Protein AF-A0A4Y5ZPJ1-F1 (afdb_monomer)

Secondary structure (DSSP, 8-state):
--B-TT-HHHHHHHHHHH-TT--TTT--HHHHHHHHHH-TTB-S-TTTTS-------------

Nearest PDB structures (foldseek):
  2bzt-assembly1_A  TM=9.034E-01  e=1.154E-06  Escherichia coli K-12
  1uj8-assembly1_A  TM=9.235E-01  e=4.679E-06  Escherichia coli

Mean predicted aligned error: 9.61 Å

Solvent-accessible surface area (backbone atoms only — not comparable to full-atom values): 4188 Å² total; per-residue (Å²): 136,53,49,40,88,87,41,56,64,62,52,49,51,54,48,38,72,77,35,75,84,64,54,81,87,76,58,47,71,70,61,52,49,51,53,51,66,66,36,89,60,48,6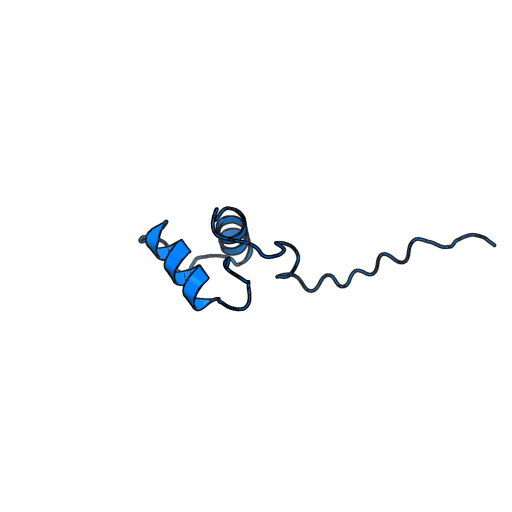6,56,63,79,65,69,84,45,95,67,84,68,74,75,75,73,79,76,83,81,128

Organism: NCBI:txid158836

Sequence (63 aa):
MGLKWTDSREIGEALYDANPDLDPKTVRFTDMHQWICDLEDFDDDPNASNEKNSGGDSVSLVR

Structure (mmCIF, N/CA/C/O backbone):
data_AF-A0A4Y5ZPJ1-F1
#
_entry.id   AF-A0A4Y5ZPJ1-F1
#
loop_
_atom_site.group_PDB
_atom_site.id
_atom_site.type_symbol
_atom_site.label_atom_id
_atom_site.label_alt_id
_atom_site.label_comp_id
_atom_site.label_asym_id
_atom_site.label_entity_id
_atom_site.label_seq_id
_atom_site.pdbx_PDB_ins_code
_atom_site.Cartn_x
_atom_site.Cartn_y
_atom_site.Cartn_z
_atom_site.occupancy
_atom_site.B_iso_or_equiv
_atom_site.auth_seq_id
_atom_site.auth_comp_id
_atom_site.auth_asym_id
_atom_site.auth_atom_id
_atom_site.pdbx_PDB_model_num
ATOM 1 N N . MET A 1 1 ? 1.599 -6.988 -16.733 1.00 56.94 1 MET A N 1
ATOM 2 C CA . MET A 1 1 ? 1.913 -5.547 -16.732 1.00 56.94 1 MET A CA 1
ATOM 3 C C . MET A 1 1 ? 1.704 -5.169 -15.287 1.00 56.94 1 MET A C 1
ATOM 5 O O . MET A 1 1 ? 0.571 -4.906 -14.933 1.00 56.94 1 MET A O 1
ATOM 9 N N . GLY A 1 2 ? 2.710 -5.440 -14.454 1.00 75.25 2 GLY A N 1
ATOM 10 C CA . GLY A 1 2 ? 2.541 -5.412 -13.002 1.00 75.25 2 GLY A CA 1
ATOM 11 C C . GLY A 1 2 ? 2.763 -4.023 -12.426 1.00 75.25 2 GLY A C 1
ATOM 12 O O . GLY A 1 2 ? 3.303 -3.138 -13.102 1.00 75.25 2 GLY A O 1
ATOM 13 N N . LEU A 1 3 ? 2.314 -3.852 -11.187 1.00 85.56 3 LEU A N 1
ATOM 14 C CA . LEU A 1 3 ? 2.350 -2.583 -10.473 1.00 85.56 3 LEU A CA 1
ATOM 15 C C . LEU A 1 3 ? 3.793 -2.130 -10.254 1.00 85.56 3 LEU A C 1
ATOM 17 O O . LEU A 1 3 ? 4.642 -2.907 -9.815 1.00 85.56 3 LEU A O 1
ATOM 21 N N . LYS A 1 4 ? 4.049 -0.850 -10.529 1.00 85.50 4 LYS A N 1
ATOM 22 C CA . LYS A 1 4 ? 5.343 -0.198 -10.315 1.00 85.50 4 LYS A CA 1
ATOM 23 C C . LYS A 1 4 ? 5.250 0.861 -9.239 1.00 85.50 4 LYS A C 1
ATOM 25 O O . LYS A 1 4 ? 4.211 1.488 -9.073 1.00 85.50 4 LYS A O 1
ATOM 30 N N . TRP A 1 5 ? 6.371 1.161 -8.580 1.00 84.00 5 TRP A N 1
ATOM 31 C CA . TRP A 1 5 ? 6.449 2.256 -7.600 1.00 84.00 5 TRP A CA 1
ATOM 32 C C . TRP A 1 5 ? 5.998 3.616 -8.152 1.00 84.00 5 TRP A C 1
ATOM 34 O O . TRP A 1 5 ? 5.532 4.467 -7.394 1.00 84.00 5 TRP A O 1
ATOM 44 N N . THR A 1 6 ? 6.120 3.818 -9.468 1.00 85.25 6 THR A N 1
ATOM 45 C CA . THR A 1 6 ? 5.631 5.007 -10.179 1.00 85.25 6 THR A CA 1
ATOM 46 C C . THR A 1 6 ? 4.112 5.136 -10.165 1.00 85.25 6 THR A C 1
ATOM 48 O O . THR A 1 6 ? 3.592 6.250 -10.179 1.00 85.25 6 THR A O 1
ATOM 51 N N . ASP A 1 7 ? 3.402 4.017 -10.082 1.00 87.12 7 ASP A N 1
ATOM 52 C CA . ASP A 1 7 ? 1.950 3.927 -10.169 1.00 87.12 7 ASP A CA 1
ATOM 53 C C . ASP A 1 7 ? 1.336 3.920 -8.770 1.00 87.12 7 ASP A C 1
ATOM 55 O O . ASP A 1 7 ? 0.567 3.046 -8.376 1.00 87.12 7 ASP A O 1
ATOM 59 N N . SER A 1 8 ? 1.664 4.960 -7.997 1.00 82.38 8 SER A N 1
ATOM 60 C CA . SER A 1 8 ? 1.208 5.121 -6.609 1.00 82.38 8 SER A CA 1
ATOM 61 C C . SER A 1 8 ? -0.319 5.115 -6.482 1.00 82.38 8 SER A C 1
ATOM 63 O O . SER A 1 8 ? -0.850 4.778 -5.428 1.00 82.38 8 SER A O 1
ATOM 65 N N . ARG A 1 9 ? -1.028 5.494 -7.554 1.00 87.50 9 ARG A N 1
ATOM 66 C CA . ARG A 1 9 ? -2.490 5.445 -7.610 1.00 87.50 9 ARG A CA 1
ATOM 67 C C . ARG A 1 9 ? -2.997 4.006 -7.686 1.00 87.50 9 ARG A C 1
ATOM 69 O O . ARG A 1 9 ? -3.803 3.635 -6.846 1.00 87.50 9 ARG A O 1
ATOM 76 N N . GLU A 1 10 ? -2.479 3.208 -8.617 1.00 89.88 10 GLU A N 1
ATOM 77 C CA . GLU A 1 10 ? -2.895 1.809 -8.790 1.00 89.88 10 GLU A CA 1
ATOM 78 C C . GLU A 1 10 ? -2.514 0.963 -7.568 1.00 89.88 10 GLU A C 1
ATOM 80 O O . GLU A 1 10 ? -3.324 0.190 -7.063 1.00 89.88 10 GLU A O 1
ATOM 85 N N . ILE A 1 11 ? -1.320 1.195 -7.013 1.00 87.00 11 ILE A N 1
ATOM 86 C CA . ILE A 1 11 ? -0.886 0.587 -5.751 1.00 87.00 11 ILE A CA 1
ATOM 87 C C . ILE A 1 11 ? -1.833 0.958 -4.601 1.00 87.00 11 ILE A C 1
ATOM 89 O O . ILE A 1 11 ? -2.202 0.105 -3.795 1.00 87.00 11 ILE A O 1
ATOM 93 N N . GLY A 1 12 ? -2.225 2.232 -4.508 1.00 85.50 12 GLY A N 1
ATOM 94 C CA . GLY A 1 12 ? -3.161 2.702 -3.492 1.00 85.50 12 GLY A CA 1
ATOM 95 C C . GLY A 1 12 ? -4.539 2.055 -3.625 1.00 85.50 12 GLY A C 1
ATOM 96 O O . GLY A 1 12 ? -5.124 1.678 -2.616 1.00 85.50 12 GLY A O 1
ATOM 97 N N . GLU A 1 13 ? -5.034 1.883 -4.852 1.00 88.00 13 GLU A N 1
ATOM 98 C CA . GLU A 1 13 ? -6.295 1.190 -5.137 1.00 88.00 13 GLU A CA 1
ATOM 99 C C . GLU A 1 13 ? -6.229 -0.285 -4.709 1.00 88.00 13 GLU A C 1
ATOM 101 O O . GLU A 1 13 ? -7.114 -0.741 -3.989 1.00 88.00 13 GLU A O 1
ATOM 106 N N . ALA A 1 14 ? -5.150 -1.000 -5.048 1.00 87.56 14 ALA A N 1
ATOM 107 C CA . ALA A 1 14 ? -4.946 -2.395 -4.645 1.00 87.56 14 ALA A CA 1
ATOM 108 C C . ALA A 1 14 ? -4.848 -2.562 -3.117 1.00 87.56 14 ALA A C 1
ATOM 110 O O . ALA A 1 14 ? -5.465 -3.455 -2.536 1.00 87.56 14 ALA A O 1
ATOM 111 N N . LEU A 1 15 ? -4.115 -1.669 -2.444 1.00 86.25 15 LEU A N 1
ATOM 112 C CA . LEU A 1 15 ? -4.020 -1.663 -0.983 1.00 86.25 15 LEU A CA 1
ATOM 113 C C . LEU A 1 15 ? -5.356 -1.353 -0.310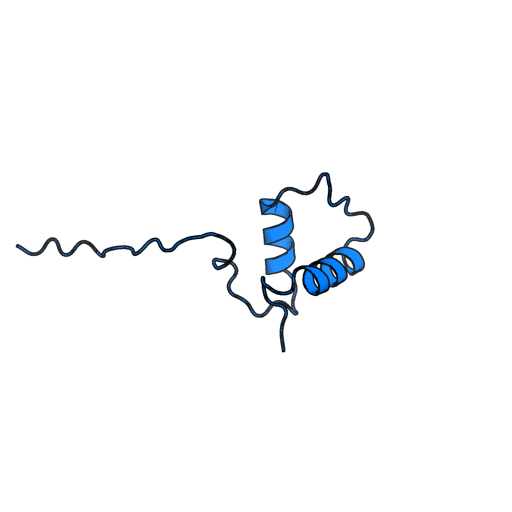 1.00 86.25 15 LEU A C 1
ATOM 115 O O . LEU A 1 15 ? -5.642 -1.935 0.734 1.00 86.25 15 LEU A O 1
ATOM 119 N N . TYR A 1 16 ? -6.151 -0.441 -0.874 1.00 86.44 16 TYR A N 1
ATOM 120 C CA . TYR A 1 16 ? -7.445 -0.045 -0.319 1.00 86.44 16 TYR A CA 1
ATOM 121 C C . TYR A 1 16 ? -8.520 -1.117 -0.534 1.00 86.44 16 TYR A C 1
ATOM 123 O O . TYR A 1 16 ? -9.373 -1.300 0.330 1.00 86.44 16 TYR A O 1
ATOM 131 N N . ASP A 1 17 ? -8.459 -1.860 -1.643 1.00 86.25 17 ASP A N 1
ATOM 132 C CA . ASP A 1 17 ? -9.317 -3.028 -1.881 1.00 86.25 17 ASP A CA 1
ATOM 133 C C . ASP A 1 17 ? -8.999 -4.161 -0.891 1.00 86.25 17 ASP A C 1
ATOM 135 O O . ASP A 1 17 ? -9.899 -4.716 -0.259 1.00 86.25 17 ASP A O 1
ATOM 139 N N . ALA A 1 18 ? -7.707 -4.426 -0.663 1.00 83.81 18 ALA A N 1
ATOM 140 C CA . ALA A 1 18 ? -7.254 -5.417 0.311 1.00 83.81 18 ALA A CA 1
ATOM 141 C C . ALA A 1 18 ? -7.486 -4.981 1.772 1.00 83.81 18 ALA A C 1
ATOM 143 O O . ALA A 1 18 ? -7.770 -5.812 2.635 1.00 83.81 18 ALA A O 1
ATOM 144 N N . ASN A 1 19 ? -7.362 -3.683 2.065 1.00 83.12 19 ASN A N 1
ATOM 145 C CA . ASN A 1 19 ? -7.463 -3.113 3.408 1.00 83.12 19 ASN A CA 1
ATOM 146 C C . ASN A 1 19 ? -8.309 -1.822 3.394 1.00 83.12 19 ASN A C 1
ATOM 148 O O . ASN A 1 19 ? -7.766 -0.720 3.492 1.00 83.12 19 ASN A O 1
ATOM 152 N N . PRO A 1 20 ? -9.649 -1.920 3.335 1.00 80.94 20 PRO A N 1
ATOM 153 C CA . PRO A 1 20 ? -10.526 -0.744 3.273 1.00 80.94 20 PRO A CA 1
ATOM 154 C C . PRO A 1 20 ? -10.563 0.070 4.577 1.00 80.94 20 PRO A C 1
ATOM 156 O O . PRO A 1 20 ? -10.946 1.238 4.570 1.00 80.94 20 PRO A O 1
ATOM 159 N N . ASP A 1 21 ? -10.157 -0.537 5.697 1.00 84.00 21 ASP A N 1
ATOM 160 C CA . ASP A 1 21 ? -10.049 0.119 7.011 1.00 84.00 21 ASP A CA 1
ATOM 161 C C . ASP A 1 21 ? -8.699 0.837 7.204 1.00 84.00 21 ASP A C 1
ATOM 163 O O . ASP A 1 21 ? -8.435 1.451 8.238 1.00 84.00 21 ASP A O 1
ATOM 167 N N . LEU A 1 22 ? -7.814 0.759 6.208 1.00 78.56 22 LEU A N 1
ATOM 168 C CA . LEU A 1 22 ? -6.492 1.352 6.270 1.00 78.56 22 LEU A CA 1
ATOM 169 C C . LEU A 1 22 ? -6.579 2.882 6.216 1.00 78.56 22 LEU A C 1
ATOM 171 O O . LEU A 1 22 ? -6.943 3.459 5.191 1.00 78.56 22 LEU A O 1
ATOM 175 N N . ASP A 1 23 ? -6.186 3.559 7.299 1.00 79.44 23 ASP A N 1
ATOM 176 C CA . ASP A 1 23 ? -6.103 5.019 7.306 1.00 79.44 23 ASP A CA 1
ATOM 177 C C . ASP A 1 23 ? -4.731 5.500 6.785 1.00 79.44 23 ASP A C 1
ATOM 179 O O . ASP A 1 23 ? -3.720 5.376 7.489 1.00 79.44 23 ASP A O 1
ATOM 183 N N . PRO A 1 24 ? -4.663 6.122 5.591 1.00 73.38 24 PRO A N 1
ATOM 184 C CA . PRO A 1 24 ? -3.401 6.512 4.959 1.00 73.38 24 PRO A CA 1
ATOM 185 C C . PRO A 1 24 ? -2.632 7.600 5.722 1.00 73.38 24 PRO A C 1
ATOM 187 O O . PRO A 1 24 ? -1.482 7.876 5.391 1.00 73.38 24 PRO A O 1
ATOM 190 N N . LYS A 1 25 ? -3.232 8.243 6.735 1.00 75.94 25 LYS A N 1
ATOM 191 C CA . LYS A 1 25 ? -2.558 9.253 7.566 1.00 75.94 25 LYS A CA 1
ATOM 192 C C . LYS A 1 25 ? -1.834 8.631 8.756 1.00 75.94 25 LYS A C 1
ATOM 194 O O . LYS A 1 25 ? -0.943 9.266 9.316 1.00 75.94 25 LYS A O 1
ATOM 199 N N . THR A 1 26 ? -2.220 7.421 9.155 1.00 80.81 26 THR A N 1
ATOM 200 C CA . THR A 1 26 ? -1.598 6.685 10.267 1.00 80.81 26 THR A CA 1
ATOM 201 C C . THR A 1 26 ? -0.576 5.650 9.808 1.00 80.81 26 THR A C 1
ATOM 203 O O . THR A 1 26 ? 0.290 5.252 10.591 1.00 80.81 26 THR A O 1
ATOM 206 N N . VAL A 1 27 ? -0.639 5.251 8.538 1.00 82.62 27 VAL A N 1
ATOM 207 C CA . VAL A 1 27 ? 0.269 4.276 7.937 1.00 82.62 27 VAL A CA 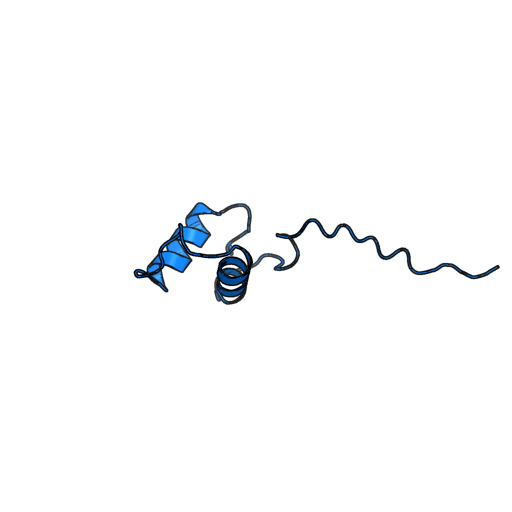1
ATOM 208 C C . VAL A 1 27 ? 1.683 4.837 7.832 1.00 82.62 27 VAL A C 1
ATOM 210 O O . VAL A 1 27 ? 1.917 5.934 7.322 1.00 82.62 27 VAL A O 1
ATOM 213 N N . ARG A 1 28 ? 2.658 4.054 8.298 1.00 84.50 28 ARG A N 1
ATOM 214 C CA . ARG A 1 28 ? 4.077 4.364 8.115 1.00 84.50 28 ARG A CA 1
ATOM 215 C C . ARG A 1 28 ? 4.546 3.854 6.764 1.00 84.50 28 ARG A C 1
ATOM 217 O O . ARG A 1 28 ? 4.084 2.826 6.282 1.00 84.50 28 ARG A O 1
ATOM 224 N N . PHE A 1 29 ? 5.542 4.532 6.204 1.00 75.50 29 PHE A N 1
ATOM 225 C CA . PHE A 1 29 ? 6.132 4.143 4.925 1.00 75.50 29 PHE A CA 1
ATOM 226 C C . PHE A 1 29 ? 6.669 2.704 4.937 1.00 75.50 29 PHE A C 1
ATOM 228 O O . PHE A 1 29 ? 6.521 2.001 3.951 1.00 75.50 29 PHE A O 1
ATOM 235 N N . THR A 1 30 ? 7.231 2.238 6.057 1.00 84.19 30 THR A N 1
ATOM 236 C CA . THR A 1 30 ? 7.702 0.853 6.224 1.00 84.19 30 THR A CA 1
ATOM 237 C C . THR A 1 30 ? 6.577 -0.178 6.178 1.00 84.19 30 THR A C 1
ATOM 239 O O . THR A 1 30 ? 6.750 -1.220 5.555 1.00 84.19 30 THR A O 1
ATOM 242 N N . ASP A 1 31 ? 5.441 0.105 6.820 1.00 85.94 31 ASP A N 1
ATOM 243 C CA . ASP A 1 31 ? 4.276 -0.787 6.811 1.00 85.94 31 ASP A CA 1
ATOM 244 C C . ASP A 1 31 ? 3.635 -0.813 5.415 1.00 85.94 31 ASP A C 1
ATOM 246 O O . ASP A 1 31 ? 3.416 -1.883 4.855 1.00 85.94 31 ASP A O 1
ATOM 250 N N . MET A 1 32 ? 3.458 0.362 4.793 1.00 84.25 32 MET A N 1
ATOM 251 C CA . MET A 1 32 ? 2.974 0.469 3.413 1.00 84.25 32 MET A CA 1
ATOM 252 C C . MET A 1 32 ? 3.883 -0.282 2.438 1.00 84.25 32 MET A C 1
ATOM 254 O O . MET A 1 32 ? 3.406 -1.026 1.594 1.00 84.25 32 MET A O 1
ATOM 258 N N . HIS A 1 33 ? 5.199 -0.110 2.568 1.00 85.50 33 HIS A N 1
ATOM 259 C CA . HIS A 1 33 ? 6.195 -0.757 1.717 1.00 85.50 33 HIS A CA 1
ATOM 260 C C . HIS A 1 33 ? 6.129 -2.283 1.801 1.00 85.50 33 HIS A C 1
ATOM 262 O O . HIS A 1 33 ? 6.165 -2.950 0.769 1.00 85.50 33 HIS A O 1
ATOM 268 N N . GLN A 1 34 ? 5.966 -2.829 3.009 1.00 86.62 34 GLN A N 1
ATOM 269 C CA . GLN A 1 34 ? 5.769 -4.262 3.211 1.00 86.62 34 GLN A CA 1
ATOM 270 C C . GLN A 1 34 ? 4.508 -4.761 2.509 1.00 86.62 34 GLN A C 1
ATOM 272 O O . GLN A 1 34 ? 4.590 -5.750 1.792 1.00 86.62 34 GLN A O 1
ATOM 277 N N . TRP A 1 35 ? 3.378 -4.063 2.649 1.00 87.19 35 TRP A N 1
ATOM 278 C CA . TRP A 1 35 ? 2.135 -4.473 1.992 1.00 87.19 35 TRP A CA 1
ATOM 279 C C . TRP A 1 35 ? 2.227 -4.417 0.470 1.00 87.19 35 TRP A C 1
ATOM 281 O O . TRP A 1 35 ? 1.717 -5.305 -0.194 1.00 87.19 35 TRP A O 1
ATOM 291 N N . ILE A 1 36 ? 2.921 -3.422 -0.086 1.00 85.56 36 ILE A N 1
ATOM 292 C CA . ILE A 1 36 ? 3.140 -3.311 -1.536 1.00 85.56 36 ILE A CA 1
ATOM 293 C C . ILE A 1 36 ? 4.008 -4.462 -2.041 1.00 85.56 36 ILE A C 1
ATOM 295 O O . ILE A 1 36 ? 3.711 -5.039 -3.077 1.00 85.56 36 ILE A O 1
ATOM 299 N N . CYS A 1 37 ? 5.052 -4.820 -1.294 1.00 85.88 37 CYS A N 1
ATOM 300 C CA . CYS A 1 37 ? 5.916 -5.951 -1.623 1.00 85.88 37 CYS A CA 1
ATOM 301 C C . CYS A 1 37 ? 5.200 -7.310 -1.493 1.00 85.88 37 CYS A C 1
ATOM 303 O O . CYS A 1 37 ? 5.658 -8.288 -2.081 1.00 85.88 37 CYS A O 1
ATOM 305 N N . ASP A 1 38 ? 4.124 -7.373 -0.706 1.00 87.38 38 ASP A N 1
ATOM 306 C CA . ASP A 1 38 ? 3.301 -8.571 -0.501 1.00 87.38 38 ASP A CA 1
ATOM 307 C C . ASP A 1 38 ? 2.189 -8.714 -1.560 1.00 87.38 38 ASP A C 1
ATOM 309 O O . ASP A 1 38 ? 1.612 -9.790 -1.703 1.00 87.38 38 ASP A O 1
ATOM 313 N N . LEU A 1 39 ? 1.899 -7.660 -2.339 1.00 85.31 39 LEU A N 1
ATOM 314 C CA . LEU A 1 39 ? 0.925 -7.723 -3.429 1.00 85.31 39 LEU A CA 1
ATOM 315 C C . LEU A 1 39 ? 1.407 -8.684 -4.523 1.00 85.31 39 LEU A C 1
ATOM 317 O O . LEU A 1 39 ? 2.456 -8.497 -5.130 1.00 85.31 39 LEU A O 1
ATOM 321 N N . GLU A 1 40 ? 0.580 -9.672 -4.847 1.00 81.69 40 GLU A N 1
ATOM 322 C CA . GLU A 1 40 ? 0.842 -10.647 -5.915 1.00 81.69 40 GLU A CA 1
ATOM 323 C C . GLU A 1 40 ? 0.907 -10.030 -7.327 1.00 81.69 40 GLU A C 1
ATOM 325 O O . GLU A 1 40 ? 1.519 -10.610 -8.223 1.00 81.69 40 GLU A O 1
ATOM 330 N N . ASP A 1 41 ? 0.324 -8.841 -7.516 1.00 83.50 41 ASP A N 1
ATOM 331 C CA . ASP A 1 41 ? 0.354 -8.078 -8.776 1.00 83.50 41 ASP A CA 1
ATOM 332 C C . ASP A 1 41 ? 1.556 -7.108 -8.869 1.00 83.50 41 ASP A C 1
ATOM 334 O O . ASP A 1 41 ? 1.767 -6.438 -9.885 1.00 83.50 41 ASP A O 1
ATOM 338 N N . PHE A 1 42 ? 2.368 -7.018 -7.809 1.00 85.25 42 PHE A N 1
ATOM 339 C CA . PHE A 1 42 ? 3.538 -6.150 -7.763 1.00 85.25 42 PHE A CA 1
ATOM 340 C C . PHE A 1 42 ? 4.741 -6.784 -8.480 1.00 85.25 42 PHE A C 1
ATOM 342 O O . PHE A 1 42 ? 5.248 -7.832 -8.087 1.00 85.25 42 PHE A O 1
ATOM 349 N N . ASP A 1 43 ? 5.205 -6.119 -9.543 1.00 86.12 43 ASP A N 1
ATOM 350 C CA . ASP A 1 43 ? 6.269 -6.584 -10.455 1.00 86.12 43 ASP A CA 1
ATOM 351 C C . ASP A 1 43 ? 7.385 -5.529 -10.560 1.00 86.12 43 ASP A C 1
ATOM 353 O O . ASP A 1 43 ? 7.881 -5.196 -11.640 1.00 86.12 43 ASP A O 1
ATOM 357 N N . ASP A 1 44 ? 7.750 -4.922 -9.432 1.00 82.25 44 ASP A N 1
ATOM 358 C CA . ASP A 1 44 ? 8.843 -3.953 -9.355 1.00 82.25 44 ASP A CA 1
ATOM 359 C C . ASP A 1 44 ? 9.781 -4.277 -8.192 1.00 82.25 44 ASP A C 1
ATOM 361 O O . ASP A 1 44 ? 9.524 -5.166 -7.380 1.00 82.25 44 ASP A O 1
ATOM 365 N N . ASP A 1 45 ? 10.932 -3.612 -8.133 1.00 81.44 45 ASP A N 1
ATOM 366 C CA . ASP A 1 45 ? 11.956 -4.006 -7.175 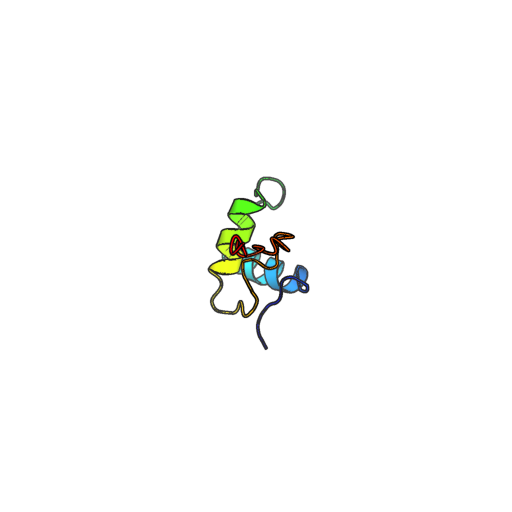1.00 81.44 45 ASP A CA 1
ATOM 367 C C . ASP A 1 45 ? 11.609 -3.433 -5.796 1.00 81.44 45 ASP A C 1
ATOM 369 O O . ASP A 1 45 ? 11.510 -2.211 -5.648 1.00 81.44 45 ASP A O 1
ATOM 373 N N . PRO A 1 46 ? 11.452 -4.246 -4.742 1.00 79.06 46 PRO A N 1
ATOM 374 C CA . PRO A 1 46 ? 11.149 -3.720 -3.418 1.00 79.06 46 PRO A CA 1
ATOM 375 C C . PRO A 1 46 ? 12.277 -2.838 -2.874 1.00 79.06 46 PRO A C 1
ATOM 377 O O . PRO A 1 46 ? 12.038 -2.013 -1.996 1.00 79.06 46 PRO A O 1
ATOM 380 N N . ASN A 1 47 ? 13.502 -2.935 -3.399 1.00 73.69 47 ASN A N 1
ATOM 381 C CA . ASN A 1 47 ? 14.574 -2.017 -3.024 1.00 73.69 47 ASN A CA 1
ATOM 382 C C . ASN A 1 47 ? 14.551 -0.699 -3.810 1.00 73.69 47 ASN A C 1
ATOM 384 O O . ASN A 1 47 ? 15.242 0.227 -3.395 1.00 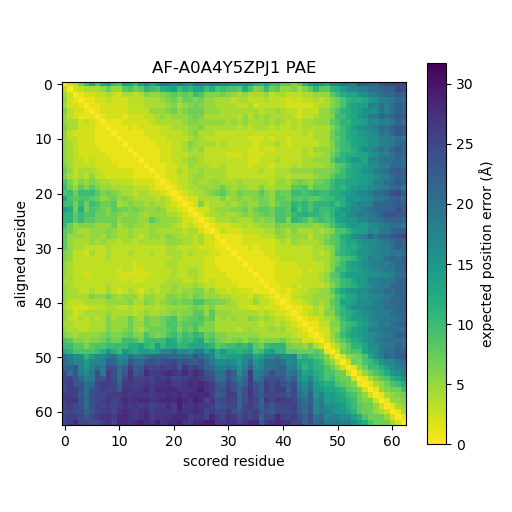73.69 47 ASN A O 1
ATOM 388 N N . ALA A 1 48 ? 13.760 -0.568 -4.881 1.00 73.94 48 ALA A N 1
ATOM 389 C CA . ALA A 1 48 ? 13.696 0.657 -5.682 1.00 73.94 48 ALA A CA 1
ATOM 390 C C . ALA A 1 48 ? 13.043 1.844 -4.948 1.00 73.94 48 ALA A C 1
ATOM 392 O O . ALA A 1 48 ? 13.317 2.991 -5.296 1.00 73.94 48 ALA A O 1
ATOM 393 N N . SER A 1 49 ? 12.237 1.611 -3.903 1.00 64.81 49 SER A N 1
ATOM 394 C CA . SER A 1 49 ? 11.659 2.696 -3.081 1.00 64.81 49 SER A CA 1
ATOM 395 C C . SER A 1 49 ? 12.673 3.408 -2.202 1.00 64.81 49 SER A C 1
ATOM 397 O O . SER A 1 49 ? 12.388 4.486 -1.684 1.00 64.81 49 SER A O 1
ATOM 399 N N . ASN A 1 50 ? 13.815 2.777 -1.953 1.00 55.62 50 ASN A N 1
ATOM 400 C CA . ASN A 1 50 ? 14.865 3.360 -1.151 1.00 55.62 50 ASN A CA 1
ATOM 401 C C . ASN A 1 50 ? 15.978 3.734 -2.116 1.00 55.62 50 ASN A C 1
ATOM 403 O O . ASN A 1 50 ? 16.416 2.903 -2.904 1.00 55.62 50 ASN A O 1
ATOM 407 N N . GLU A 1 51 ? 16.448 4.972 -2.061 1.00 47.47 51 GLU A N 1
ATOM 408 C CA . GLU A 1 51 ? 17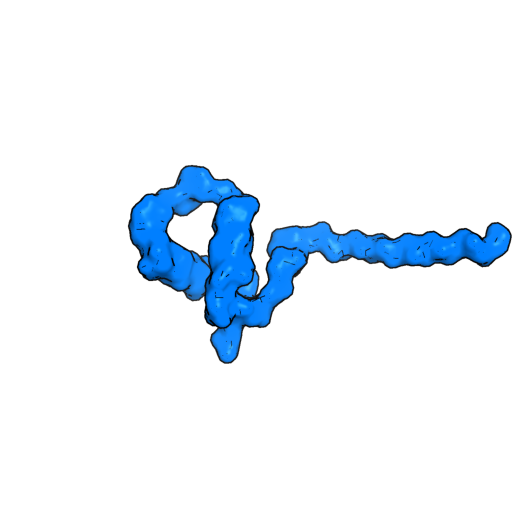.621 5.420 -2.805 1.00 47.47 51 GLU A CA 1
ATOM 409 C C . GLU A 1 51 ? 18.868 4.674 -2.281 1.00 47.47 51 GLU A C 1
ATOM 411 O O . GLU A 1 51 ? 19.699 5.202 -1.552 1.00 47.47 51 GLU A O 1
ATOM 416 N N . LYS A 1 52 ? 18.994 3.386 -2.600 1.00 48.97 52 LYS A N 1
ATOM 417 C CA . LYS A 1 52 ? 20.199 2.590 -2.415 1.00 48.97 52 LYS A CA 1
ATOM 418 C C . LYS A 1 52 ? 20.866 2.450 -3.766 1.00 48.97 52 LYS A C 1
ATOM 420 O O . LYS A 1 52 ? 21.052 1.357 -4.284 1.00 48.97 52 LYS A O 1
ATOM 425 N N . ASN A 1 53 ? 21.396 3.567 -4.246 1.00 44.56 53 ASN A N 1
ATOM 426 C CA . ASN A 1 53 ? 22.695 3.488 -4.892 1.00 44.56 53 ASN A CA 1
ATOM 427 C C . ASN A 1 53 ? 23.773 3.373 -3.799 1.00 44.56 53 ASN A C 1
ATOM 429 O O . ASN A 1 53 ? 24.661 4.209 -3.675 1.00 44.56 53 ASN A O 1
ATOM 433 N N . SER A 1 54 ? 23.690 2.334 -2.963 1.00 45.22 54 SER A N 1
ATOM 434 C CA . SER A 1 54 ? 24.885 1.828 -2.305 1.00 45.22 54 SER A CA 1
ATOM 435 C C . SER A 1 54 ? 25.584 0.994 -3.359 1.00 45.22 54 SER A C 1
ATOM 437 O O . SER A 1 54 ? 25.428 -0.225 -3.417 1.00 45.22 54 SER A O 1
ATOM 439 N N . GLY A 1 55 ? 26.334 1.686 -4.218 1.00 48.00 55 GLY A N 1
ATOM 440 C CA . GLY A 1 55 ? 27.508 1.097 -4.822 1.00 48.00 55 GLY A CA 1
ATOM 441 C C . GLY A 1 55 ? 28.338 0.555 -3.672 1.00 48.00 55 GLY A C 1
ATOM 442 O O . GLY A 1 55 ? 29.060 1.298 -3.016 1.00 48.00 55 GLY A O 1
ATOM 443 N N . GLY A 1 56 ? 28.157 -0.731 -3.381 1.00 50.22 56 GLY A N 1
ATOM 444 C CA . GLY A 1 56 ? 29.175 -1.518 -2.730 1.00 50.22 56 GLY A CA 1
ATOM 445 C C . GLY A 1 56 ? 30.347 -1.485 -3.685 1.00 50.22 56 GLY A C 1
ATOM 446 O O . GLY A 1 56 ? 30.441 -2.323 -4.584 1.00 50.22 56 GLY A O 1
ATOM 447 N N . ASP A 1 57 ? 31.203 -0.474 -3.529 1.00 55.47 57 ASP A N 1
ATOM 448 C CA . ASP A 1 57 ? 32.575 -0.606 -3.947 1.00 55.47 57 ASP A CA 1
ATOM 449 C C . ASP A 1 57 ? 33.071 -1.834 -3.188 1.00 55.47 57 ASP A C 1
ATOM 451 O O . ASP A 1 57 ? 33.261 -1.869 -1.973 1.00 55.47 57 ASP A O 1
ATOM 455 N N . SER A 1 58 ? 33.096 -2.943 -3.916 1.00 53.84 58 SER A N 1
ATOM 456 C CA . SER A 1 58 ? 33.808 -4.118 -3.485 1.00 53.84 58 SER A CA 1
ATOM 457 C C . SER A 1 58 ? 35.242 -3.659 -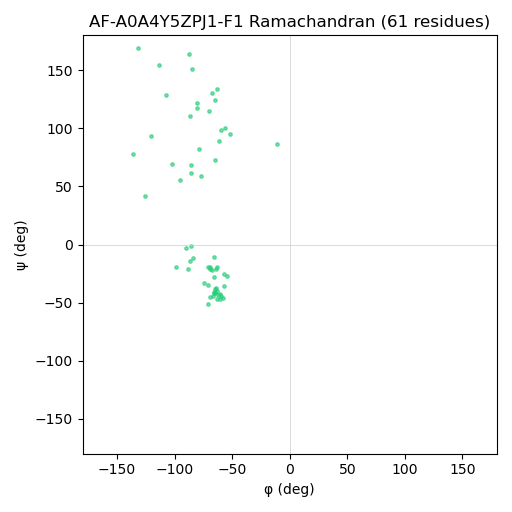3.361 1.00 53.84 58 SER A C 1
ATOM 459 O O . SER A 1 58 ? 35.926 -3.506 -4.372 1.00 53.84 58 SER A O 1
ATOM 461 N N . VAL A 1 59 ? 35.625 -3.360 -2.121 1.00 55.06 59 VAL A N 1
ATOM 462 C CA . VAL A 1 59 ? 36.973 -3.375 -1.572 1.00 55.06 59 VAL A CA 1
ATOM 463 C C . VAL A 1 59 ? 37.950 -4.047 -2.538 1.00 55.06 59 VAL A C 1
ATOM 465 O O . VAL A 1 59 ? 38.236 -5.238 -2.475 1.00 55.06 59 VAL A O 1
ATOM 468 N N . SER A 1 60 ? 38.486 -3.259 -3.465 1.00 52.25 60 SER A N 1
ATOM 469 C CA . SER A 1 60 ? 39.665 -3.633 -4.235 1.00 52.25 60 SER A CA 1
ATOM 470 C C . SER A 1 60 ? 40.870 -3.224 -3.405 1.00 52.25 60 SER A C 1
ATOM 472 O O . SER A 1 60 ? 41.667 -2.385 -3.809 1.00 52.25 60 SER A O 1
ATOM 474 N N . LEU A 1 61 ? 40.994 -3.814 -2.212 1.00 54.06 61 LEU A N 1
ATOM 475 C CA . LEU A 1 61 ? 42.243 -3.805 -1.463 1.00 54.06 61 LEU A CA 1
ATOM 476 C C . LEU A 1 61 ? 43.089 -4.980 -1.956 1.00 54.06 61 LEU A C 1
ATOM 478 O O . LEU A 1 61 ? 43.310 -5.971 -1.268 1.00 54.06 61 LEU A O 1
ATOM 482 N N . VAL A 1 62 ? 43.533 -4.860 -3.204 1.00 60.16 62 VAL A N 1
ATOM 483 C CA . VAL A 1 62 ? 44.739 -5.527 -3.684 1.00 60.16 62 VAL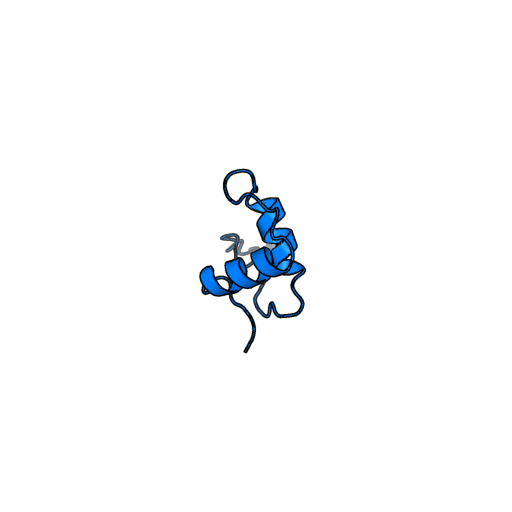 A CA 1
ATOM 484 C C . VAL A 1 62 ? 45.661 -4.404 -4.143 1.00 60.16 62 VAL A C 1
ATOM 486 O O . VAL A 1 62 ? 45.520 -3.872 -5.243 1.00 60.16 62 VAL A O 1
ATOM 489 N N . ARG A 1 63 ? 46.531 -3.974 -3.228 1.00 47.31 63 ARG A N 1
ATOM 490 C CA . ARG A 1 63 ? 47.939 -3.604 -3.428 1.00 47.31 63 ARG A CA 1
ATOM 491 C C . ARG A 1 63 ? 48.513 -3.032 -2.143 1.00 47.31 63 ARG A C 1
ATOM 493 O O . ARG A 1 63 ? 47.877 -2.126 -1.568 1.00 47.31 63 ARG A O 1
#

InterPro domains:
  IPR007479 ISC system FeS cluster assembly, IscX [PF04384] (3-52)
  IPR007479 ISC system FeS cluster assembly, IscX [PTHR37532] (1-52)
  IPR007479 ISC system FeS cluster assembly, IscX [TIGR03412] (4-52)
  IPR036762 IscX-like superfamily [G3DSA:1.10.10.600] (1-54)
  IPR036762 IscX-like superfamily [SSF140319] (3-52)

Foldseek 3Di:
DADDPVPVVVLVVVVCVVPVVDDPVPDDPVNSLVVLVVDPRHDYDSCVVPPPPVPPPPPPPDD

pLDDT: mean 75.5, std 14.15, range [44.56, 89.88]

Radius of gyration: 16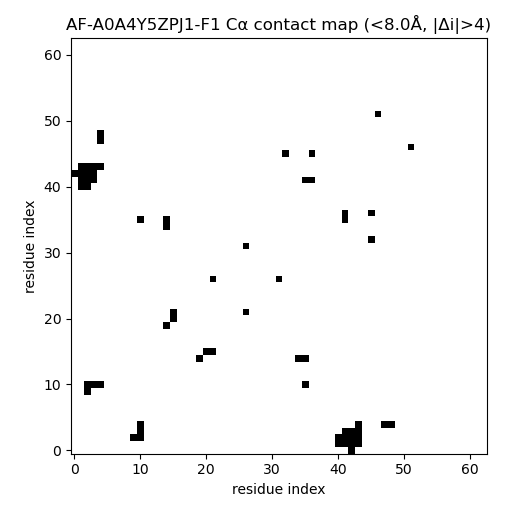.05 Å; Cα contacts (8 Å, |Δi|>4): 32; chains: 1; bounding box: 58×20×27 Å